Protein AF-A0A4Q6EJK5-F1 (afdb_monomer)

Mean predicted aligned error: 6.74 Å

Structure (mmCIF, N/CA/C/O backbone):
data_AF-A0A4Q6EJK5-F1
#
_entry.id   AF-A0A4Q6EJK5-F1
#
loop_
_atom_site.group_PDB
_atom_site.id
_atom_site.type_symbol
_atom_site.label_atom_id
_atom_site.label_alt_id
_atom_site.label_comp_id
_atom_site.label_asym_id
_atom_site.label_entity_id
_atom_site.label_seq_id
_atom_site.pdbx_PDB_ins_code
_atom_site.Cartn_x
_atom_site.Cartn_y
_atom_site.Cartn_z
_atom_site.occupancy
_atom_site.B_iso_or_equiv
_atom_site.auth_seq_id
_atom_site.auth_comp_id
_atom_site.auth_asym_id
_atom_site.auth_atom_id
_atom_site.pdbx_PDB_model_num
ATOM 1 N N . MET A 1 1 ? -1.806 2.109 14.339 1.00 69.50 1 MET A N 1
ATOM 2 C CA . MET A 1 1 ? -2.056 3.255 13.430 1.00 69.50 1 MET A CA 1
ATOM 3 C C . MET A 1 1 ? -0.788 4.036 13.079 1.00 69.50 1 MET A C 1
ATOM 5 O O . MET A 1 1 ? -0.512 4.167 11.899 1.00 69.50 1 MET A O 1
ATOM 9 N N . ARG A 1 2 ? 0.006 4.522 14.054 1.00 75.56 2 ARG A N 1
ATOM 10 C CA . ARG A 1 2 ? 1.226 5.318 13.780 1.00 75.56 2 ARG A CA 1
ATOM 11 C C . ARG A 1 2 ? 2.253 4.598 12.895 1.00 75.56 2 ARG A C 1
ATOM 13 O O . ARG A 1 2 ? 2.686 5.170 11.910 1.00 75.56 2 ARG A O 1
ATOM 20 N N . VAL A 1 3 ? 2.560 3.332 13.189 1.00 80.75 3 VAL A N 1
ATOM 21 C CA . VAL A 1 3 ? 3.489 2.509 12.384 1.00 80.75 3 VAL A CA 1
ATOM 22 C C . VAL A 1 3 ? 3.027 2.371 10.927 1.00 80.75 3 VAL A C 1
ATOM 24 O O . VAL A 1 3 ? 3.833 2.490 10.018 1.00 80.75 3 VAL A O 1
ATOM 27 N N . ILE A 1 4 ? 1.719 2.201 10.703 1.00 76.50 4 ILE A N 1
ATOM 28 C CA . ILE A 1 4 ? 1.139 2.062 9.357 1.00 76.50 4 ILE A CA 1
ATOM 29 C C . ILE A 1 4 ? 1.274 3.370 8.569 1.00 76.50 4 ILE A C 1
ATOM 31 O O . ILE A 1 4 ? 1.574 3.334 7.387 1.00 76.50 4 ILE A O 1
ATOM 35 N N . LEU A 1 5 ? 1.109 4.526 9.220 1.00 82.50 5 LEU A N 1
ATOM 36 C CA . LEU A 1 5 ? 1.296 5.827 8.568 1.00 82.50 5 LEU A CA 1
ATOM 37 C C . LEU A 1 5 ? 2.761 6.077 8.180 1.00 82.50 5 LEU A C 1
ATOM 39 O O . LEU A 1 5 ? 3.016 6.609 7.105 1.00 82.50 5 LEU A O 1
ATOM 43 N N . PHE A 1 6 ? 3.716 5.667 9.022 1.00 87.31 6 PHE A N 1
ATOM 44 C CA . PHE A 1 6 ? 5.141 5.723 8.675 1.00 87.31 6 PHE A CA 1
ATOM 45 C C . PHE A 1 6 ? 5.483 4.783 7.515 1.00 87.31 6 PHE A C 1
ATOM 47 O O . PHE A 1 6 ? 6.145 5.206 6.572 1.00 87.31 6 PHE A O 1
ATOM 54 N N . ALA A 1 7 ? 4.994 3.540 7.557 1.00 85.44 7 ALA A N 1
ATOM 55 C CA . ALA A 1 7 ? 5.183 2.569 6.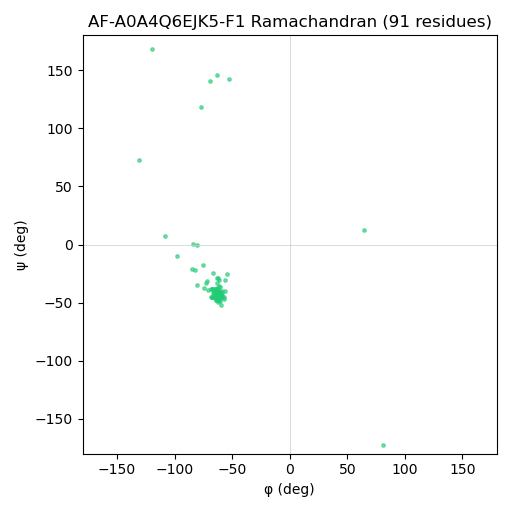481 1.00 85.44 7 ALA A CA 1
ATOM 56 C C . ALA A 1 7 ? 4.579 3.062 5.156 1.00 85.44 7 ALA A C 1
ATOM 58 O O . ALA A 1 7 ? 5.227 2.964 4.119 1.00 85.44 7 ALA A O 1
ATOM 59 N N . LEU A 1 8 ? 3.393 3.674 5.210 1.00 88.56 8 LEU A N 1
ATOM 60 C CA . LEU A 1 8 ? 2.741 4.276 4.052 1.00 88.56 8 LEU A CA 1
ATOM 61 C C . LEU A 1 8 ? 3.590 5.396 3.447 1.00 88.56 8 LEU A C 1
ATOM 63 O O . LEU A 1 8 ? 3.815 5.411 2.242 1.00 88.56 8 LEU A O 1
ATOM 67 N N . GLY A 1 9 ? 4.089 6.317 4.276 1.00 91.12 9 GLY A N 1
ATOM 68 C CA . GLY A 1 9 ? 4.955 7.401 3.811 1.00 91.12 9 GLY A CA 1
ATOM 69 C C . GLY A 1 9 ? 6.247 6.889 3.170 1.00 91.12 9 GLY A C 1
ATOM 70 O O . GLY A 1 9 ? 6.642 7.379 2.114 1.00 91.12 9 GLY A O 1
ATOM 71 N N . ALA A 1 10 ? 6.875 5.873 3.769 1.00 91.25 10 ALA A N 1
ATOM 72 C CA . ALA A 1 10 ? 8.078 5.248 3.227 1.00 91.25 10 ALA A CA 1
ATOM 73 C C . ALA A 1 10 ? 7.811 4.559 1.877 1.00 91.25 10 ALA A C 1
ATOM 75 O O . ALA A 1 10 ? 8.534 4.809 0.913 1.00 91.25 10 ALA A O 1
ATOM 76 N N . ASN A 1 11 ? 6.742 3.762 1.780 1.00 91.38 11 ASN A N 1
ATOM 77 C CA . ASN A 1 11 ? 6.358 3.088 0.538 1.00 91.38 11 ASN A CA 1
ATOM 78 C C . ASN A 1 11 ? 6.003 4.082 -0.570 1.00 91.38 11 ASN A C 1
ATOM 80 O O . ASN A 1 11 ? 6.393 3.879 -1.718 1.00 91.38 11 ASN A O 1
ATOM 84 N N . LEU A 1 12 ? 5.342 5.192 -0.228 1.00 92.81 12 LEU A N 1
ATOM 85 C CA . LEU A 1 12 ? 5.041 6.251 -1.187 1.00 92.81 12 LEU A CA 1
ATOM 86 C C . LEU A 1 12 ? 6.327 6.904 -1.713 1.00 92.81 12 LEU A C 1
ATOM 88 O O . LEU A 1 12 ? 6.459 7.136 -2.912 1.00 92.81 12 LEU A O 1
ATOM 92 N N . GLY A 1 13 ? 7.300 7.151 -0.830 1.00 94.88 13 GLY A N 1
ATOM 93 C CA . GLY A 1 13 ? 8.621 7.647 -1.216 1.00 94.88 13 GLY A CA 1
ATOM 94 C C . GLY A 1 13 ? 9.345 6.699 -2.175 1.00 94.88 13 GLY A C 1
ATOM 95 O O . GLY A 1 13 ? 9.885 7.144 -3.188 1.00 94.88 13 GLY A O 1
ATOM 96 N N . ILE A 1 14 ? 9.297 5.390 -1.908 1.00 93.75 14 ILE A N 1
ATOM 97 C CA . ILE A 1 14 ? 9.862 4.357 -2.790 1.00 93.75 14 ILE A CA 1
ATOM 98 C C . ILE A 1 14 ? 9.143 4.341 -4.145 1.00 93.75 14 ILE A C 1
ATOM 100 O O . ILE A 1 14 ? 9.808 4.320 -5.180 1.00 93.75 14 ILE A O 1
ATOM 104 N N . ALA A 1 15 ? 7.808 4.396 -4.161 1.00 93.50 15 ALA A N 1
ATOM 105 C CA . ALA A 1 15 ? 7.021 4.418 -5.394 1.00 93.50 15 ALA A CA 1
ATOM 106 C C . ALA A 1 15 ? 7.375 5.629 -6.273 1.00 93.50 15 ALA A C 1
ATOM 108 O O . ALA A 1 15 ? 7.584 5.484 -7.479 1.00 93.50 15 ALA A O 1
ATOM 109 N N . ILE A 1 16 ? 7.528 6.811 -5.667 1.00 95.50 16 ILE A N 1
ATOM 110 C CA . ILE A 1 16 ? 7.947 8.034 -6.365 1.00 95.50 16 ILE A CA 1
ATOM 111 C C . ILE A 1 16 ? 9.366 7.879 -6.921 1.00 95.50 16 ILE A C 1
ATOM 113 O O . ILE A 1 16 ? 9.590 8.149 -8.100 1.00 95.50 16 ILE A O 1
ATOM 117 N N . ALA A 1 17 ? 10.314 7.401 -6.112 1.00 95.81 17 ALA A N 1
ATOM 118 C CA . ALA A 1 17 ? 11.694 7.202 -6.549 1.00 95.81 17 ALA A CA 1
ATOM 119 C C . ALA A 1 17 ? 11.790 6.221 -7.730 1.00 95.81 17 ALA A C 1
ATOM 121 O O . ALA A 1 17 ? 12.453 6.519 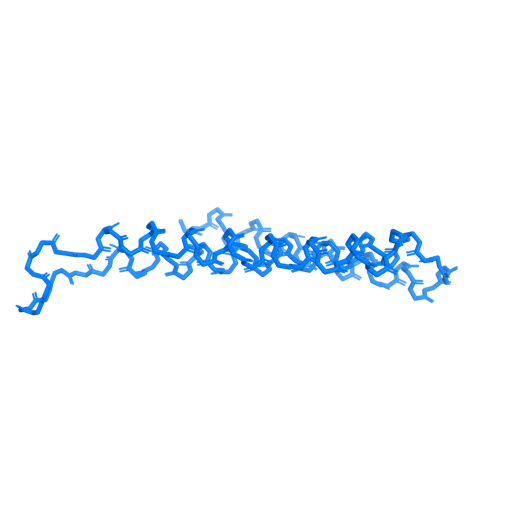-8.724 1.00 95.81 17 ALA A O 1
ATOM 122 N N . LYS A 1 18 ? 11.076 5.088 -7.663 1.00 93.56 18 LYS A N 1
ATOM 123 C CA . LYS A 1 18 ? 11.000 4.116 -8.763 1.00 93.56 18 LYS A CA 1
ATOM 124 C C . LYS A 1 18 ? 10.353 4.712 -10.010 1.00 93.56 18 LYS A C 1
ATOM 126 O O . LYS A 1 18 ? 10.855 4.481 -11.101 1.00 93.56 18 LYS A O 1
ATOM 131 N N . SER A 1 19 ? 9.300 5.514 -9.861 1.00 93.25 19 SER A N 1
ATOM 132 C CA . SER A 1 19 ? 8.629 6.177 -10.990 1.00 93.25 19 SER A CA 1
ATOM 133 C C . SER A 1 19 ? 9.555 7.148 -11.717 1.00 93.25 19 SER A C 1
ATOM 135 O O . SER A 1 19 ? 9.622 7.141 -12.943 1.00 93.25 19 SER A O 1
ATOM 137 N N . ILE A 1 20 ? 10.314 7.949 -10.961 1.00 96.19 20 ILE A N 1
ATOM 138 C CA . ILE A 1 20 ? 11.325 8.853 -11.520 1.00 96.19 20 ILE A CA 1
ATOM 139 C C . ILE A 1 20 ? 12.416 8.037 -12.218 1.00 96.19 20 ILE A C 1
ATOM 141 O O . ILE A 1 20 ? 12.761 8.322 -13.362 1.00 96.19 20 ILE A O 1
ATOM 145 N N . GLY A 1 21 ? 12.921 6.984 -11.570 1.00 95.56 21 GLY A N 1
ATOM 146 C CA . GLY A 1 21 ? 13.905 6.085 -12.168 1.00 95.56 21 GLY A CA 1
ATOM 147 C C . GLY A 1 21 ? 13.403 5.429 -13.458 1.00 95.56 21 GLY A C 1
ATOM 148 O O . GLY A 1 21 ? 14.146 5.354 -14.435 1.00 95.56 21 GLY A O 1
ATOM 149 N N . ALA A 1 22 ? 12.143 4.997 -13.503 1.00 94.38 22 ALA A N 1
ATOM 150 C CA . ALA A 1 22 ? 11.516 4.411 -14.684 1.00 94.38 22 ALA A CA 1
ATOM 151 C C . ALA A 1 22 ? 11.410 5.429 -15.827 1.00 94.38 22 ALA A C 1
ATOM 153 O O . ALA A 1 22 ? 11.786 5.117 -16.954 1.00 94.38 22 ALA A O 1
ATOM 154 N N . ALA A 1 23 ? 10.982 6.659 -15.529 1.00 93.56 23 ALA A N 1
ATOM 155 C CA . ALA A 1 23 ? 10.880 7.732 -16.516 1.00 93.56 23 ALA A CA 1
ATOM 156 C C . ALA A 1 23 ? 12.246 8.124 -17.101 1.00 93.56 23 ALA A C 1
ATOM 158 O O . ALA A 1 23 ? 12.357 8.347 -18.302 1.00 93.56 23 ALA A O 1
ATOM 159 N N . LEU A 1 24 ? 13.289 8.176 -16.266 1.00 96.69 24 LEU A N 1
ATOM 160 C CA . LEU A 1 24 ? 14.646 8.511 -16.704 1.00 96.69 24 LEU A CA 1
ATOM 161 C C . LEU A 1 24 ? 15.321 7.370 -17.473 1.00 96.69 24 LEU A C 1
ATOM 163 O O . LEU A 1 24 ? 16.061 7.624 -18.418 1.00 96.69 24 LEU A O 1
ATOM 167 N N . SER A 1 25 ? 15.095 6.121 -17.062 1.00 94.38 25 SER A N 1
ATOM 168 C CA . SER A 1 25 ? 15.731 4.950 -17.679 1.00 94.38 25 SER A CA 1
ATOM 169 C C . SER A 1 25 ? 14.995 4.421 -18.910 1.00 94.38 25 SER A C 1
ATOM 171 O O . SER A 1 25 ? 15.587 3.676 -19.685 1.00 94.38 25 SER A O 1
ATOM 173 N N . GLY A 1 26 ? 13.704 4.733 -19.068 1.00 91.12 26 GLY A N 1
ATOM 174 C CA . GLY A 1 26 ? 12.841 4.103 -20.071 1.00 91.12 26 GLY A CA 1
ATOM 175 C C . GLY A 1 26 ? 12.619 2.600 -19.841 1.00 91.12 26 GLY A C 1
ATOM 176 O O . GLY A 1 26 ? 12.130 1.909 -20.732 1.00 91.12 26 GLY A O 1
ATOM 177 N N . SER A 1 27 ? 12.994 2.067 -18.672 1.00 93.00 27 SER A N 1
ATOM 178 C CA . SER A 1 27 ? 12.930 0.633 -18.382 1.00 93.00 27 SER A CA 1
ATOM 179 C C . SER A 1 27 ? 11.505 0.183 -18.070 1.00 93.00 27 SER A C 1
ATOM 181 O O . SER A 1 27 ? 10.924 0.577 -17.057 1.00 93.00 27 SER A O 1
ATOM 183 N N . ALA A 1 28 ? 10.976 -0.722 -18.898 1.00 87.75 28 ALA A N 1
ATOM 184 C CA . ALA A 1 28 ? 9.687 -1.371 -18.663 1.00 87.75 28 ALA A CA 1
ATOM 185 C C . ALA A 1 28 ? 9.672 -2.175 -17.348 1.00 87.75 28 ALA A C 1
ATOM 187 O O . ALA A 1 28 ? 8.683 -2.146 -16.620 1.00 87.75 28 ALA A O 1
ATOM 188 N N . ALA A 1 29 ? 10.789 -2.820 -16.994 1.00 91.00 29 ALA A N 1
ATOM 189 C CA . ALA A 1 29 ? 10.909 -3.561 -15.738 1.00 91.00 29 ALA A CA 1
ATOM 190 C C . ALA A 1 29 ? 10.844 -2.629 -14.516 1.00 91.00 29 ALA A C 1
ATOM 192 O O . ALA A 1 29 ? 10.161 -2.924 -13.537 1.00 91.00 29 ALA A O 1
ATOM 193 N N . LEU A 1 30 ? 11.509 -1.470 -14.579 1.00 92.06 30 LEU A N 1
ATOM 194 C CA . LEU A 1 30 ? 11.470 -0.499 -13.484 1.00 92.06 30 LEU A CA 1
ATOM 195 C C . LEU A 1 30 ? 10.104 0.196 -13.383 1.00 92.06 30 LEU A C 1
ATOM 197 O O . LEU A 1 30 ? 9.662 0.519 -12.282 1.00 92.06 30 LEU A O 1
ATOM 201 N N . LEU A 1 31 ? 9.418 0.387 -14.514 1.00 90.62 31 LEU A N 1
ATOM 202 C CA . LEU A 1 31 ? 8.037 0.865 -14.544 1.00 90.62 31 LEU A CA 1
ATOM 203 C C . LEU A 1 31 ? 7.081 -0.134 -13.876 1.00 90.62 31 LEU A C 1
ATOM 205 O O . LEU A 1 31 ? 6.267 0.277 -13.052 1.00 90.62 31 LEU A O 1
ATOM 209 N N . ALA A 1 32 ? 7.205 -1.431 -14.172 1.00 88.25 32 ALA A N 1
ATOM 210 C CA . ALA A 1 32 ? 6.413 -2.476 -13.521 1.00 88.25 32 ALA A CA 1
ATOM 211 C C . ALA A 1 32 ? 6.633 -2.483 -11.997 1.00 88.25 32 ALA A C 1
ATOM 213 O O . ALA A 1 32 ? 5.677 -2.486 -11.220 1.00 88.25 32 ALA A O 1
ATOM 214 N N . GLU A 1 33 ? 7.888 -2.365 -11.562 1.00 92.56 33 GLU A N 1
ATOM 215 C CA . GLU A 1 33 ? 8.254 -2.228 -10.149 1.00 92.56 33 GLU A CA 1
ATOM 216 C C . GLU A 1 33 ? 7.679 -0.959 -9.492 1.00 92.56 33 GLU A C 1
ATOM 218 O O . GLU A 1 33 ? 7.302 -0.985 -8.316 1.00 92.56 33 GLU A O 1
ATOM 223 N N . ALA A 1 34 ? 7.598 0.156 -10.227 1.00 91.81 34 ALA A N 1
ATOM 224 C CA . ALA A 1 34 ? 6.978 1.392 -9.753 1.00 91.81 34 ALA A CA 1
ATOM 225 C C . ALA A 1 34 ? 5.462 1.227 -9.566 1.00 91.81 34 ALA A C 1
ATOM 227 O O . ALA A 1 34 ? 4.927 1.608 -8.522 1.00 91.81 34 ALA A O 1
ATOM 228 N N . ILE A 1 35 ? 4.780 0.608 -10.537 1.00 88.88 35 ILE A N 1
ATOM 229 C CA . ILE A 1 35 ? 3.346 0.292 -10.466 1.00 88.88 35 ILE A CA 1
ATOM 230 C C . ILE A 1 35 ? 3.061 -0.610 -9.262 1.00 88.88 35 ILE A C 1
ATOM 232 O O . ILE A 1 35 ? 2.149 -0.320 -8.487 1.00 88.88 35 ILE A O 1
ATOM 236 N N . HIS A 1 36 ? 3.873 -1.648 -9.047 1.00 88.38 36 HIS A N 1
ATOM 237 C CA . HIS A 1 36 ? 3.732 -2.537 -7.894 1.00 88.38 36 HIS A CA 1
ATOM 238 C C . HIS A 1 36 ? 3.803 -1.769 -6.565 1.00 88.38 36 HIS A C 1
ATOM 240 O O . HIS A 1 36 ? 2.941 -1.921 -5.701 1.00 88.38 36 HIS A O 1
ATOM 246 N N . SER A 1 37 ? 4.770 -0.856 -6.425 1.00 91.31 37 SER A N 1
ATOM 247 C CA . SER A 1 37 ? 4.899 -0.031 -5.217 1.00 91.31 37 SER A CA 1
ATOM 248 C C . SER A 1 37 ? 3.700 0.903 -4.980 1.00 91.31 37 SER A C 1
ATOM 250 O O . SER A 1 37 ? 3.363 1.177 -3.825 1.00 91.31 37 SER A O 1
ATOM 252 N N . PHE A 1 38 ? 2.998 1.354 -6.027 1.00 89.38 38 PHE A N 1
ATOM 253 C CA . PHE A 1 38 ? 1.722 2.065 -5.861 1.00 89.38 38 PHE A CA 1
ATOM 254 C C . PHE A 1 38 ? 0.585 1.147 -5.402 1.00 89.38 38 PHE A C 1
ATOM 256 O O . PHE A 1 38 ? -0.209 1.551 -4.548 1.00 89.38 38 PHE A O 1
ATOM 263 N N . VAL A 1 39 ? 0.514 -0.082 -5.923 1.00 87.44 39 VAL A N 1
ATOM 264 C CA . VAL A 1 39 ? -0.472 -1.087 -5.491 1.00 87.44 39 VAL A CA 1
ATOM 265 C C . VAL A 1 39 ? -0.301 -1.404 -4.001 1.00 87.44 39 VAL A C 1
ATOM 267 O O . VAL A 1 39 ? -1.287 -1.443 -3.263 1.00 87.44 39 VAL A O 1
ATOM 270 N N . ASP A 1 40 ? 0.936 -1.511 -3.516 1.00 87.25 40 ASP A N 1
ATOM 271 C CA . ASP A 1 40 ? 1.218 -1.708 -2.090 1.00 87.25 40 ASP A CA 1
ATOM 272 C C . ASP A 1 40 ? 0.743 -0.539 -1.220 1.00 87.25 40 ASP A C 1
ATOM 274 O O . ASP A 1 40 ? 0.168 -0.742 -0.143 1.00 87.25 40 ASP A O 1
ATOM 278 N N . CYS A 1 41 ? 0.932 0.698 -1.689 1.00 88.94 41 CYS A N 1
ATOM 279 C CA . CYS A 1 41 ? 0.418 1.883 -1.003 1.00 88.94 41 CYS A CA 1
ATOM 280 C C . CYS A 1 41 ? -1.115 1.868 -0.930 1.00 88.94 41 CYS A C 1
ATOM 282 O O . CYS A 1 41 ? -1.689 2.157 0.124 1.00 88.94 41 CYS A O 1
ATOM 284 N N . ALA A 1 42 ? -1.787 1.502 -2.026 1.00 86.19 42 ALA A N 1
ATOM 285 C CA . ALA A 1 42 ? -3.242 1.392 -2.074 1.00 86.19 42 ALA A CA 1
ATOM 286 C C . ALA A 1 42 ? -3.765 0.325 -1.096 1.00 86.19 42 ALA A C 1
ATOM 288 O O . ALA A 1 42 ? -4.698 0.588 -0.332 1.00 86.19 42 ALA A O 1
ATOM 289 N N . ASN A 1 43 ? -3.112 -0.838 -1.033 1.00 85.56 43 ASN A N 1
ATOM 290 C CA . ASN A 1 43 ? -3.445 -1.890 -0.073 1.00 85.56 43 ASN A CA 1
ATOM 291 C C . ASN A 1 43 ? -3.295 -1.420 1.378 1.00 85.56 43 ASN A C 1
ATOM 293 O O . ASN A 1 43 ? -4.181 -1.650 2.204 1.00 85.56 43 ASN A O 1
ATOM 297 N N . GLN A 1 44 ? -2.211 -0.711 1.702 1.00 85.56 44 GLN A N 1
ATOM 298 C CA . GLN A 1 44 ? -2.021 -0.155 3.043 1.00 85.56 44 GLN A CA 1
ATOM 299 C C . GLN A 1 44 ? -3.084 0.891 3.411 1.00 85.56 44 GLN A C 1
ATOM 301 O O . GLN A 1 44 ? -3.536 0.905 4.560 1.00 85.56 44 GLN A O 1
ATOM 306 N N . LEU A 1 45 ? -3.531 1.731 2.466 1.00 87.38 45 LEU A N 1
ATOM 307 C CA . LEU A 1 45 ? -4.649 2.657 2.695 1.00 87.38 45 LEU A CA 1
ATOM 308 C C . LEU A 1 45 ? -5.948 1.911 3.003 1.00 87.38 45 LEU A C 1
ATOM 310 O O . LEU A 1 45 ? -6.633 2.265 3.964 1.00 87.38 45 LEU A O 1
ATOM 314 N N . LEU A 1 46 ? -6.273 0.870 2.233 1.00 84.56 46 LEU A N 1
ATOM 315 C CA . LEU A 1 46 ? -7.476 0.060 2.446 1.00 84.56 46 LEU A CA 1
ATOM 316 C C . LEU A 1 46 ? -7.461 -0.634 3.811 1.00 84.56 46 LEU A C 1
ATOM 318 O O . LEU A 1 46 ? -8.449 -0.576 4.544 1.00 84.56 46 LEU A O 1
ATOM 322 N N . LEU A 1 47 ? -6.325 -1.209 4.208 1.00 82.94 47 LEU A N 1
ATOM 323 C CA . LEU A 1 47 ? -6.162 -1.794 5.540 1.00 82.94 47 LEU A CA 1
ATOM 324 C C . LEU A 1 47 ? -6.329 -0.745 6.645 1.00 82.94 47 LEU A C 1
ATOM 326 O O . LEU A 1 47 ? -6.993 -0.998 7.651 1.00 82.94 47 LEU A O 1
ATOM 330 N N . LEU A 1 48 ? -5.769 0.454 6.466 1.00 85.12 48 LEU A N 1
ATOM 331 C CA . LEU A 1 48 ? -5.911 1.540 7.434 1.00 85.12 48 LEU A CA 1
ATOM 332 C C . LEU A 1 48 ? -7.366 2.019 7.552 1.00 85.12 48 LEU A C 1
ATOM 334 O O . LEU A 1 48 ? -7.824 2.301 8.662 1.00 85.12 48 LEU A O 1
ATOM 338 N N . LEU A 1 49 ? -8.103 2.079 6.440 1.00 84.75 49 LEU A N 1
ATOM 339 C CA . LEU A 1 49 ? -9.539 2.353 6.438 1.00 84.75 49 LEU A CA 1
ATOM 340 C C . LEU A 1 49 ? -10.305 1.265 7.193 1.00 84.75 49 LEU A C 1
ATOM 342 O O . LEU A 1 49 ? -11.082 1.605 8.086 1.00 84.75 49 LEU A O 1
ATOM 346 N N . GLY A 1 50 ? -10.029 -0.012 6.919 1.00 82.50 50 GLY A N 1
ATOM 347 C CA . GLY A 1 50 ? -10.676 -1.132 7.600 1.00 82.50 50 GLY A CA 1
ATOM 348 C C . GLY A 1 50 ? -10.416 -1.156 9.103 1.00 82.50 50 GLY A C 1
ATOM 349 O O . GLY A 1 50 ? -11.345 -1.336 9.886 1.00 82.50 50 GLY A O 1
ATOM 350 N N . LEU A 1 51 ? -9.186 -0.863 9.530 1.00 82.75 51 LEU A N 1
ATOM 351 C CA . LEU A 1 51 ? -8.841 -0.739 10.949 1.00 82.75 51 LEU A CA 1
ATOM 352 C C . LEU A 1 51 ? -9.532 0.456 11.618 1.00 82.75 51 LEU A C 1
ATOM 354 O O . LEU A 1 51 ? -9.961 0.354 12.767 1.00 82.75 51 LEU A O 1
ATOM 358 N N . ARG A 1 52 ? -9.648 1.596 10.926 1.00 82.69 52 ARG A N 1
ATOM 359 C CA . ARG A 1 52 ? -10.367 2.774 11.441 1.00 82.69 52 ARG A CA 1
ATOM 360 C C . ARG A 1 52 ? -11.858 2.505 11.612 1.00 82.69 52 ARG A C 1
ATOM 362 O O . ARG A 1 52 ? -12.432 2.936 12.608 1.00 82.69 52 ARG A O 1
ATOM 369 N N . GLN A 1 53 ? -12.461 1.812 10.655 1.00 80.69 53 GLN A N 1
ATOM 370 C CA . GLN A 1 53 ? -13.869 1.430 10.688 1.00 80.69 53 GLN A CA 1
ATOM 371 C C . GLN A 1 53 ? -14.124 0.399 11.798 1.00 80.69 53 GLN A C 1
ATOM 373 O O . GLN A 1 53 ? -14.959 0.628 12.670 1.00 80.69 53 GLN A O 1
ATOM 378 N N . ALA A 1 54 ? -13.256 -0.610 11.913 1.00 79.50 54 ALA A N 1
ATOM 379 C CA . ALA A 1 54 ? -13.318 -1.603 12.982 1.00 79.50 54 ALA A CA 1
ATOM 380 C C . ALA A 1 54 ? -13.151 -1.020 14.397 1.00 79.50 54 ALA A C 1
ATOM 382 O O . ALA A 1 54 ? -13.730 -1.539 15.352 1.00 79.50 54 ALA A O 1
ATOM 383 N N . ALA A 1 55 ? -12.392 0.071 14.542 1.00 80.19 55 ALA A N 1
ATOM 384 C CA . ALA A 1 55 ? -12.194 0.775 15.811 1.00 80.19 55 ALA A CA 1
ATOM 385 C C . ALA A 1 55 ? -13.352 1.722 16.196 1.00 80.19 55 ALA A C 1
ATOM 387 O O . ALA A 1 55 ? -13.293 2.383 17.238 1.00 80.19 55 ALA A O 1
ATOM 388 N N . LYS A 1 56 ? -14.398 1.835 15.368 1.00 81.62 56 LYS A N 1
ATOM 389 C CA . LYS A 1 56 ? -15.538 2.721 15.621 1.00 81.62 56 LYS A CA 1
ATOM 390 C C . LYS A 1 56 ? -16.363 2.207 16.808 1.00 81.62 56 LYS A C 1
ATOM 392 O O . LYS A 1 56 ? -16.570 1.005 16.974 1.00 81.62 56 LYS A O 1
ATOM 397 N N . LYS A 1 57 ? -16.840 3.130 17.655 1.00 75.25 57 LYS A N 1
ATOM 398 C CA . LYS A 1 57 ? -17.650 2.775 18.833 1.00 75.25 57 LYS A CA 1
ATOM 399 C C . LYS A 1 57 ? -18.968 2.103 18.409 1.00 75.25 57 LYS A C 1
ATOM 401 O O . LYS A 1 57 ? -19.528 2.504 17.386 1.00 75.25 57 LYS A O 1
ATOM 406 N N . PRO A 1 58 ? -19.490 1.142 19.196 1.00 79.69 58 PRO A N 1
ATOM 407 C CA . PRO A 1 58 ? -20.797 0.538 18.954 1.00 79.69 58 PRO A CA 1
ATOM 408 C C . PRO A 1 58 ? -21.897 1.593 18.805 1.00 79.69 58 PRO A C 1
ATOM 410 O O . PRO A 1 58 ? -21.896 2.611 19.499 1.00 79.69 58 PRO A O 1
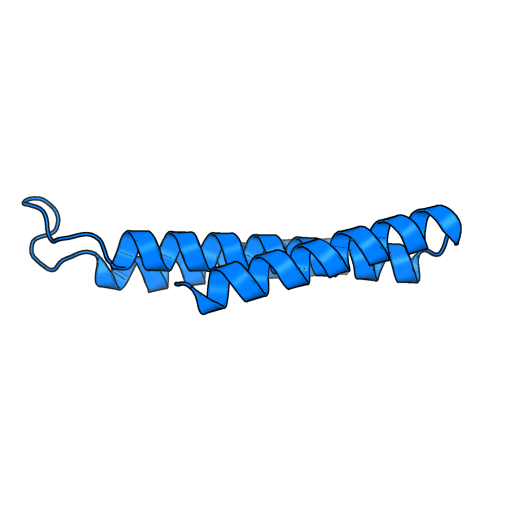ATOM 413 N N . SER A 1 59 ? -22.836 1.350 17.896 1.00 81.62 59 SER A N 1
ATOM 414 C CA . SER A 1 59 ? -23.996 2.220 17.662 1.00 81.62 59 SER A CA 1
ATOM 415 C C . SER A 1 59 ? -25.293 1.452 17.914 1.00 81.62 59 SER A C 1
ATOM 417 O O . SER A 1 59 ? -25.273 0.227 17.985 1.00 81.62 59 SER A O 1
ATOM 419 N N . LYS A 1 60 ? -26.444 2.135 17.992 1.00 80.38 60 LYS A N 1
ATOM 420 C CA . LYS A 1 60 ? -27.750 1.453 18.128 1.00 80.38 60 LYS A CA 1
ATOM 421 C C . LYS A 1 60 ? -28.016 0.446 16.999 1.00 80.38 60 LYS A C 1
ATOM 423 O O . LYS A 1 60 ? -28.662 -0.564 17.237 1.00 80.38 60 LYS A O 1
ATOM 428 N N . ALA A 1 61 ? -27.487 0.704 15.799 1.00 82.19 61 ALA A N 1
ATOM 429 C CA . ALA A 1 61 ? -27.579 -0.205 14.658 1.00 82.19 61 ALA A CA 1
ATOM 430 C C . ALA A 1 61 ? -26.520 -1.325 14.685 1.00 82.19 61 ALA A C 1
ATOM 432 O O . ALA A 1 61 ? -26.699 -2.341 14.028 1.00 82.19 61 ALA A O 1
ATOM 433 N N . HIS A 1 62 ? -25.411 -1.138 15.410 1.00 78.19 62 HIS A N 1
ATOM 434 C CA . HIS A 1 62 ? -24.326 -2.115 15.573 1.00 78.19 62 HIS A CA 1
ATOM 435 C C . HIS A 1 62 ? -23.973 -2.264 17.064 1.00 78.19 62 HIS A C 1
ATOM 437 O O . HIS A 1 62 ? -22.928 -1.770 17.507 1.00 78.19 62 HIS A O 1
ATOM 443 N N . PRO A 1 63 ? -24.843 -2.917 17.860 1.00 79.06 63 PRO A N 1
ATOM 444 C CA . PRO A 1 63 ? -24.662 -3.043 19.308 1.00 79.06 63 PRO A CA 1
ATOM 445 C C . PRO A 1 63 ? -23.451 -3.907 19.692 1.00 79.06 63 PRO A C 1
ATOM 447 O O . PRO A 1 63 ? -22.872 -3.704 20.754 1.00 79.06 63 PRO A O 1
ATOM 450 N N . LEU A 1 64 ? -23.016 -4.812 18.807 1.00 80.56 64 LEU A N 1
ATOM 451 C CA . LEU A 1 64 ? -21.801 -5.623 18.974 1.00 80.56 64 LEU A CA 1
ATOM 452 C C . LEU A 1 64 ? -20.511 -4.899 18.528 1.00 80.56 64 LEU A C 1
ATOM 454 O O . LEU A 1 64 ? -19.426 -5.472 18.606 1.00 80.56 64 LEU A O 1
ATOM 458 N N . GLY A 1 65 ? -20.609 -3.649 18.062 1.00 81.38 65 GLY A N 1
ATOM 459 C CA . GLY A 1 65 ? -19.480 -2.887 17.528 1.00 81.38 65 GLY A CA 1
ATOM 460 C C . GLY A 1 65 ? -19.135 -3.222 16.076 1.00 81.38 65 GLY A C 1
ATOM 461 O O . GLY A 1 65 ? -19.849 -3.953 15.393 1.00 81.38 65 GLY A O 1
ATOM 462 N N . PHE A 1 66 ? -18.024 -2.656 15.606 1.00 81.75 66 PHE A N 1
ATOM 463 C CA . PHE A 1 66 ? -17.611 -2.699 14.200 1.00 81.75 66 PHE A CA 1
ATOM 464 C C . PHE A 1 66 ? -16.406 -3.612 13.936 1.00 81.75 66 PHE A C 1
ATOM 466 O O . PHE A 1 66 ? -15.923 -3.683 12.814 1.00 81.75 66 PHE A O 1
ATOM 473 N N . GLY A 1 67 ? -15.940 -4.382 14.926 1.00 74.94 67 GLY A N 1
ATOM 474 C CA . GLY A 1 67 ? -14.723 -5.201 14.806 1.00 74.94 67 GLY A CA 1
ATOM 475 C C . GLY A 1 67 ? -14.702 -6.169 13.611 1.00 74.94 67 GLY A C 1
ATOM 476 O O . GLY A 1 67 ? -13.631 -6.498 13.107 1.00 74.94 67 GLY A O 1
ATOM 477 N N . ARG A 1 68 ? -15.877 -6.586 13.112 1.00 76.94 68 ARG A N 1
ATOM 478 C CA . ARG A 1 68 ? -16.001 -7.454 11.929 1.00 76.94 68 ARG A CA 1
ATOM 479 C C . ARG A 1 68 ? -15.742 -6.744 10.595 1.00 76.94 68 ARG A C 1
ATOM 481 O O . ARG A 1 68 ? -15.452 -7.422 9.615 1.00 76.94 68 ARG A O 1
ATOM 488 N N . GLU A 1 69 ? -15.791 -5.412 10.545 1.00 77.56 69 GLU A N 1
ATOM 4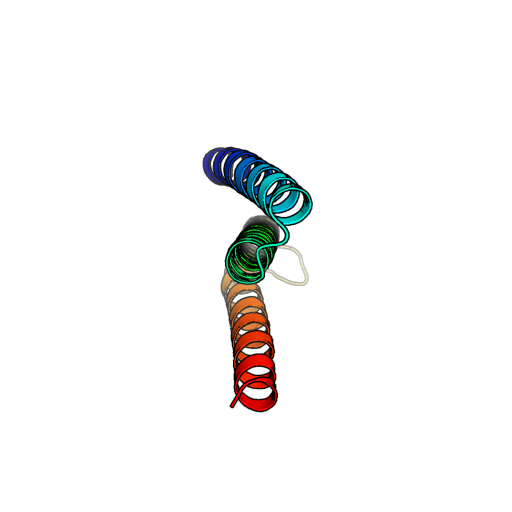89 C CA . GLU A 1 69 ? -15.532 -4.649 9.316 1.00 77.56 69 GLU A CA 1
ATOM 490 C C . GLU A 1 69 ? -14.106 -4.862 8.801 1.00 77.56 69 GLU A C 1
ATOM 492 O O . GLU A 1 69 ? -13.895 -4.868 7.593 1.00 77.56 69 GLU A O 1
ATOM 497 N N . ALA A 1 70 ? -13.135 -5.140 9.677 1.00 74.50 70 ALA A N 1
ATOM 498 C CA . ALA A 1 70 ? -11.777 -5.478 9.252 1.00 74.50 70 ALA A CA 1
ATOM 499 C C . ALA A 1 70 ? -11.748 -6.683 8.29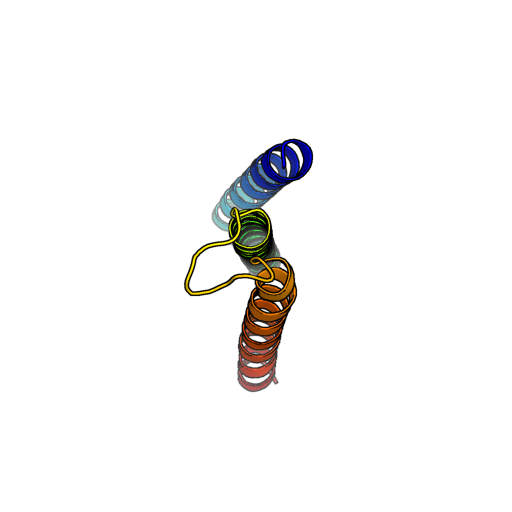0 1.00 74.50 70 ALA A C 1
ATOM 501 O O . ALA A 1 70 ? -11.031 -6.645 7.296 1.00 74.50 70 ALA A O 1
ATOM 502 N N . PHE A 1 71 ? -12.564 -7.718 8.532 1.00 80.00 71 PHE A N 1
ATOM 503 C CA . PHE A 1 71 ? -12.647 -8.881 7.639 1.00 80.00 71 PHE A CA 1
ATOM 504 C C . PHE A 1 71 ? -13.277 -8.533 6.291 1.00 80.00 71 PHE A C 1
ATOM 506 O O . PHE A 1 71 ? -12.817 -9.019 5.262 1.00 80.00 71 PHE A O 1
ATOM 513 N N . PHE A 1 72 ? -14.289 -7.663 6.289 1.00 83.44 72 PHE A N 1
ATOM 514 C CA . PHE A 1 72 ? -14.901 -7.168 5.058 1.00 83.44 72 PHE A CA 1
ATOM 515 C C . PHE A 1 72 ? -13.881 -6.408 4.203 1.00 83.44 72 PHE A C 1
ATOM 517 O O . PHE A 1 72 ? -13.722 -6.703 3.022 1.00 83.44 72 PHE A O 1
ATOM 524 N N . TRP A 1 73 ? -13.123 -5.491 4.807 1.00 80.12 73 TRP A N 1
ATOM 525 C CA . TRP A 1 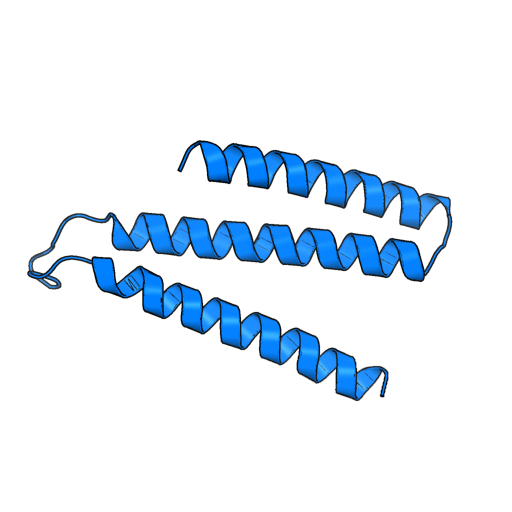73 ? -12.091 -4.738 4.094 1.00 80.12 73 TRP A CA 1
ATOM 526 C C . TRP A 1 73 ? -10.939 -5.627 3.608 1.00 80.12 73 TRP A C 1
ATOM 528 O O . TRP A 1 73 ? -10.490 -5.457 2.477 1.00 80.12 73 TRP A O 1
ATOM 538 N N . SER A 1 74 ? -10.515 -6.629 4.386 1.00 80.69 74 SER A N 1
ATOM 539 C CA . SER A 1 74 ? -9.539 -7.630 3.926 1.00 80.69 74 SER A CA 1
ATOM 540 C C . SER A 1 74 ? -10.052 -8.449 2.738 1.00 80.69 74 SER A C 1
ATOM 542 O O . SER A 1 74 ? -9.292 -8.740 1.817 1.00 80.69 74 SER A O 1
ATOM 544 N N . PHE A 1 75 ? -11.341 -8.795 2.723 1.00 86.12 75 PHE A N 1
ATOM 545 C CA . PHE A 1 75 ? -11.967 -9.494 1.601 1.00 86.12 75 PHE A CA 1
ATOM 546 C C . PHE A 1 75 ? -12.017 -8.626 0.334 1.00 86.12 75 PHE A C 1
ATOM 548 O O . PHE A 1 75 ? -11.685 -9.102 -0.749 1.00 86.12 75 PHE A O 1
ATOM 555 N N . VAL A 1 76 ? -12.343 -7.336 0.468 1.00 85.19 76 VAL A N 1
ATOM 556 C CA . VAL A 1 76 ? -12.304 -6.372 -0.647 1.00 85.19 76 VAL A CA 1
ATOM 557 C C . VAL A 1 76 ? -10.892 -6.257 -1.230 1.00 85.19 76 VAL A C 1
ATOM 559 O O . VAL A 1 76 ? -10.729 -6.312 -2.448 1.00 85.19 76 VAL A O 1
ATOM 562 N N . VAL A 1 77 ? -9.868 -6.159 -0.375 1.00 81.06 77 VAL A N 1
ATOM 563 C CA . VAL A 1 77 ? -8.458 -6.141 -0.801 1.00 81.06 77 VAL A CA 1
ATOM 564 C C . VAL A 1 77 ? -8.096 -7.418 -1.564 1.00 81.06 77 VAL A C 1
ATOM 566 O O . VAL A 1 77 ? -7.479 -7.338 -2.625 1.00 81.06 77 VAL A O 1
ATOM 569 N N . ALA A 1 78 ? -8.517 -8.589 -1.074 1.00 84.88 78 ALA A N 1
ATOM 570 C CA . ALA A 1 78 ? -8.262 -9.863 -1.742 1.00 84.88 78 ALA A CA 1
ATOM 571 C C . ALA A 1 78 ? -8.890 -9.925 -3.145 1.00 84.88 78 ALA A C 1
ATOM 573 O O . ALA A 1 78 ? -8.222 -10.347 -4.086 1.00 84.88 78 ALA A O 1
ATOM 574 N N . ILE A 1 79 ? -10.133 -9.453 -3.309 1.00 89.00 79 ILE A N 1
ATOM 575 C CA . ILE A 1 79 ? -10.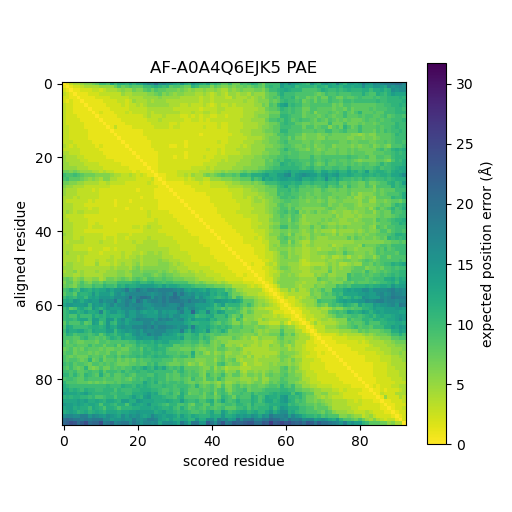786 -9.375 -4.626 1.00 89.00 79 ILE A CA 1
ATOM 576 C C . ILE A 1 79 ? -10.028 -8.427 -5.556 1.00 89.00 79 ILE A C 1
ATOM 578 O O . ILE A 1 79 ? -9.817 -8.764 -6.720 1.00 89.00 79 ILE A O 1
ATOM 582 N N . MET A 1 80 ? -9.604 -7.261 -5.062 1.00 83.38 80 MET A N 1
ATOM 583 C CA . MET A 1 80 ? -8.841 -6.291 -5.852 1.00 83.38 80 MET A CA 1
ATOM 584 C C . MET A 1 80 ? -7.528 -6.888 -6.358 1.00 83.38 80 MET A C 1
ATOM 586 O O . MET A 1 80 ? -7.276 -6.854 -7.560 1.00 83.38 80 MET A O 1
ATOM 590 N N . LEU A 1 81 ? -6.730 -7.475 -5.461 1.00 83.31 81 LEU A N 1
ATOM 591 C CA . LEU A 1 81 ? -5.461 -8.118 -5.805 1.00 83.31 81 LEU A CA 1
ATOM 592 C C . LEU A 1 81 ? -5.652 -9.271 -6.791 1.00 83.31 81 LEU A C 1
ATOM 594 O O . LEU A 1 81 ? -4.926 -9.358 -7.778 1.00 83.31 81 LEU A O 1
ATOM 598 N N . PHE A 1 82 ? -6.650 -10.126 -6.550 1.00 86.94 82 PHE A N 1
ATOM 599 C CA . PHE A 1 82 ? -6.963 -11.246 -7.431 1.00 86.94 82 PHE A CA 1
ATOM 600 C C . PHE A 1 82 ? -7.392 -10.774 -8.822 1.00 86.94 82 PHE A C 1
ATOM 602 O O . PHE A 1 82 ? -6.937 -11.319 -9.821 1.00 86.94 82 PHE A O 1
ATOM 609 N N . SER A 1 83 ? -8.230 -9.740 -8.899 1.00 86.81 83 SER 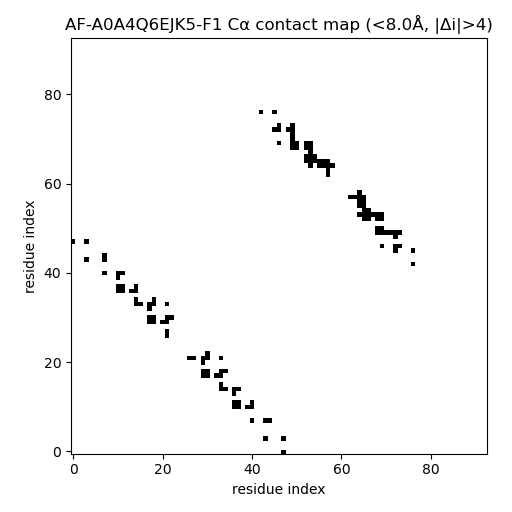A N 1
ATOM 610 C CA . SER A 1 83 ? -8.726 -9.211 -10.173 1.00 86.81 83 SER A CA 1
ATOM 611 C C . SER A 1 83 ? -7.616 -8.533 -10.969 1.00 86.81 83 SER A C 1
ATOM 613 O O . SER A 1 83 ? -7.483 -8.799 -12.157 1.00 86.81 83 SER A O 1
ATOM 615 N N . LEU A 1 84 ? -6.795 -7.699 -10.321 1.00 83.38 84 LEU A N 1
ATOM 616 C CA . LEU A 1 84 ? -5.648 -7.048 -10.959 1.00 83.38 84 LEU A CA 1
ATOM 617 C C . LEU A 1 84 ? -4.621 -8.073 -11.444 1.00 83.38 84 LEU A C 1
ATOM 619 O O . LEU A 1 84 ? -4.221 -8.020 -12.603 1.00 83.38 84 LEU A O 1
ATOM 623 N N . GLY A 1 85 ? -4.233 -9.023 -10.589 1.00 80.94 85 GLY A N 1
ATOM 624 C CA . GLY A 1 85 ? -3.279 -10.070 -10.956 1.00 80.94 85 GLY A CA 1
ATOM 625 C C . GLY A 1 85 ? -3.823 -11.010 -12.033 1.00 80.94 85 GLY A C 1
ATOM 626 O O . GLY A 1 85 ? -3.109 -11.348 -12.971 1.00 80.94 85 GLY A O 1
ATOM 627 N N . GLY A 1 86 ? -5.099 -11.388 -11.938 1.00 84.88 86 GLY A N 1
ATOM 628 C CA . GLY A 1 86 ? -5.767 -12.258 -12.903 1.00 84.88 86 GLY A CA 1
ATOM 629 C C . GLY A 1 86 ? -5.934 -11.612 -14.277 1.00 84.88 86 GLY A C 1
ATOM 630 O O . GLY A 1 86 ? -5.628 -12.251 -15.279 1.00 84.88 86 GLY A O 1
ATOM 631 N N . LEU A 1 87 ? -6.362 -10.343 -14.349 1.00 84.56 87 LEU A N 1
ATOM 632 C CA . LEU A 1 87 ? -6.446 -9.627 -15.628 1.00 84.56 87 LEU A CA 1
ATOM 633 C C . LEU A 1 87 ? -5.070 -9.468 -16.269 1.00 84.56 87 LEU A C 1
ATOM 635 O O . LEU A 1 87 ? -4.933 -9.660 -17.472 1.00 84.56 87 LEU A O 1
ATOM 639 N N . PHE A 1 88 ? -4.067 -9.114 -15.468 1.00 80.12 88 PHE A N 1
ATOM 640 C CA . PHE A 1 88 ? -2.702 -8.946 -15.947 1.00 80.12 88 PHE A CA 1
ATOM 641 C C . PHE A 1 88 ? -2.143 -10.257 -16.516 1.00 80.12 88 PHE A C 1
ATOM 643 O O . PHE A 1 88 ? -1.604 -10.261 -17.616 1.00 80.12 88 PHE A O 1
ATOM 650 N N . ALA A 1 89 ? -2.376 -11.382 -15.833 1.00 80.25 89 ALA A N 1
ATOM 651 C CA . ALA A 1 89 ? -1.982 -12.707 -16.309 1.00 80.25 89 ALA A CA 1
ATOM 652 C C . ALA A 1 89 ? -2.680 -13.121 -17.615 1.00 80.25 89 ALA A C 1
ATOM 654 O O . ALA A 1 89 ? -2.076 -13.815 -18.420 1.00 80.25 89 ALA A O 1
ATOM 655 N N . ILE A 1 90 ? -3.931 -12.705 -17.840 1.00 85.38 90 ILE A N 1
ATOM 656 C CA . ILE A 1 90 ? -4.626 -12.939 -19.119 1.00 85.38 90 ILE A CA 1
ATOM 657 C C . ILE A 1 90 ? -4.064 -12.040 -20.229 1.00 85.38 90 ILE A C 1
ATOM 659 O O . ILE A 1 90 ? -4.075 -12.427 -21.390 1.00 85.38 90 ILE A O 1
ATOM 663 N N . TYR A 1 91 ? -3.622 -10.827 -19.892 1.00 75.75 91 TYR A N 1
ATOM 664 C CA . TYR A 1 91 ? -3.149 -9.852 -20.874 1.00 75.75 91 TYR A CA 1
ATOM 665 C C . TYR A 1 91 ? -1.704 -10.105 -21.328 1.00 75.75 91 TYR A C 1
ATOM 667 O O . TYR A 1 91 ? -1.377 -9.846 -22.483 1.00 75.75 91 TYR A O 1
ATOM 675 N N . GLU A 1 92 ? -0.844 -10.589 -20.429 1.00 69.50 92 GLU A N 1
ATOM 676 C CA . GLU A 1 92 ? 0.555 -10.934 -20.731 1.00 69.50 92 GLU A CA 1
ATOM 677 C C . GLU A 1 92 ? 0.790 -12.431 -21.003 1.00 69.50 92 GLU A C 1
ATOM 679 O O . GLU A 1 92 ? 1.892 -12.801 -21.414 1.00 69.50 92 GLU A O 1
ATOM 684 N N . GLY A 1 93 ? -0.210 -13.279 -20.743 1.00 56.50 93 GLY A N 1
ATOM 685 C CA . GLY A 1 93 ? -0.161 -14.736 -20.920 1.00 56.50 93 GLY A CA 1
ATOM 686 C C . GLY A 1 93 ? -0.549 -15.229 -22.307 1.00 56.50 93 GLY A C 1
ATOM 687 O O . GLY A 1 93 ? -1.303 -14.529 -23.018 1.00 56.50 93 GLY A O 1
#

pLDDT: mean 85.07, std 6.85, range [56.5, 96.69]

Radius of gyration: 17.02 Å; Cα contacts (8 Å, |Δi|>4): 70; chains: 1; bounding box: 44×24×40 Å

Sequence (93 aa):
MRVILFALGANLGIAIAKSIGAALSGSAALLAEAIHSFVDCANQLLLLLGLRQAAKKPSKAHPLGFGREAFFWSFVVAIMLFSLGGLFAIYEG

Foldseek 3Di:
DVVLVVVLVVLVVVLVVLCVVCVVVVDPVSVVVSVVSVLVSVLSVLLVVQVVQQPDDADPVRNVGRVCSSVVSVVVNVCVVCVVVVVVVVVVD

Secondary structure (DSSP, 8-state):
-HHHHHHHHHHHHHHHHHHHHHHHH--HHHHHHHHHHHHHHHHHHHHHHHHHHHTSPPBTTBTT-STTHHHHHHHHHHHHHHHHHHHHHHHH-

Nearest PDB structures (foldseek):
  8j80-assembly1_A  TM=7.937E-01  e=1.023E-02  Homo sapiens
  8j7t-assembly1_B  TM=7.175E-01  e=1.468E-02  Homo sapiens
  8j80-assembly1_B  TM=7.083E-01  e=1.759E-02  Homo sapiens
  8j7w-assembly1_A  TM=8.040E-01  e=3.847E-02  Homo sapiens
  8j7v-assembly1_A  TM=7.827E-01  e=3.410E-02  Homo sapiens

Solvent-accessible surface area (backbone atoms only — not comparable to full-atom values): 4908 Å² total; per-residue (Å²): 112,71,68,57,54,52,51,42,54,52,39,47,50,48,19,50,53,32,42,52,51,14,69,73,67,71,36,66,70,42,38,52,54,14,53,50,34,46,53,54,38,52,53,5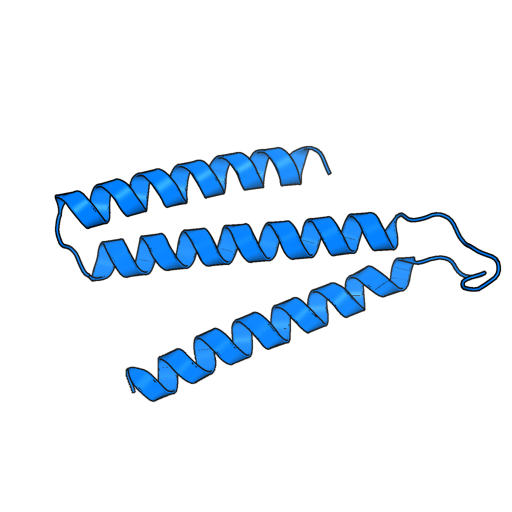2,51,48,51,52,50,16,51,55,52,20,67,38,77,56,41,94,92,34,76,88,38,29,62,67,44,34,58,54,40,52,49,52,50,50,52,49,54,49,50,55,54,51,51,48,50,62,72,78,96